Protein AF-A0A3M1L1F3-F1 (afdb_monomer_lite)

pLDDT: mean 83.63, std 15.85, range [39.84, 97.31]

Structure (mmCIF, N/CA/C/O backbone):
data_AF-A0A3M1L1F3-F1
#
_entry.id   AF-A0A3M1L1F3-F1
#
loop_
_atom_site.group_PDB
_atom_site.id
_atom_site.type_symbol
_atom_site.label_atom_id
_atom_site.label_alt_id
_atom_site.label_comp_id
_atom_site.label_asym_id
_atom_site.label_entity_id
_atom_site.label_seq_id
_atom_site.pdbx_PDB_ins_code
_atom_site.Cartn_x
_atom_site.Cartn_y
_atom_site.Cartn_z
_atom_site.occupancy
_atom_site.B_iso_or_equiv
_atom_site.auth_seq_id
_atom_site.auth_comp_id
_atom_site.auth_asym_id
_atom_site.auth_atom_id
_atom_site.pdbx_PDB_model_num
ATOM 1 N N . MET A 1 1 ? 66.909 69.307 22.246 1.00 44.88 1 MET A N 1
ATOM 2 C CA . MET A 1 1 ? 66.303 68.956 20.943 1.00 44.88 1 MET A CA 1
ATOM 3 C C . MET A 1 1 ? 66.667 67.511 20.612 1.00 44.88 1 MET A C 1
ATOM 5 O O . MET A 1 1 ? 67.844 67.273 20.383 1.00 44.88 1 MET A O 1
ATOM 9 N N . LYS A 1 2 ? 65.706 66.572 20.706 1.00 39.84 2 LYS A N 1
ATOM 10 C CA . LYS A 1 2 ? 65.630 65.244 20.039 1.00 39.84 2 LYS A CA 1
ATOM 11 C C . LYS A 1 2 ? 64.542 64.375 20.710 1.00 39.84 2 LYS A C 1
ATOM 13 O O . LYS A 1 2 ? 64.776 63.692 21.696 1.00 39.84 2 LYS A O 1
ATOM 18 N N . ILE A 1 3 ? 63.327 64.578 20.200 1.00 41.50 3 ILE A N 1
ATOM 19 C CA . ILE A 1 3 ? 62.212 63.651 19.927 1.00 41.50 3 ILE A CA 1
ATOM 20 C C . ILE A 1 3 ? 62.219 62.312 20.695 1.00 41.50 3 ILE A C 1
ATOM 22 O O . ILE A 1 3 ? 63.029 61.432 20.418 1.00 41.50 3 ILE A O 1
ATOM 26 N N . ARG A 1 4 ? 61.227 62.122 21.579 1.00 48.38 4 ARG A N 1
ATOM 27 C CA . ARG A 1 4 ? 60.786 60.804 22.064 1.00 48.38 4 ARG A CA 1
ATOM 28 C C . ARG A 1 4 ? 59.506 60.417 21.320 1.00 48.38 4 ARG A C 1
ATOM 30 O O . ARG A 1 4 ? 58.494 61.098 21.446 1.00 48.38 4 ARG A O 1
ATOM 37 N N . ILE A 1 5 ? 59.589 59.356 20.523 1.00 49.72 5 ILE A N 1
ATOM 38 C CA . ILE A 1 5 ? 58.476 58.757 19.779 1.00 49.72 5 ILE A CA 1
ATOM 39 C C . ILE A 1 5 ? 57.610 57.981 20.776 1.00 49.72 5 ILE A C 1
ATOM 41 O O . ILE A 1 5 ? 58.096 57.069 21.442 1.00 49.72 5 ILE A O 1
ATOM 45 N N . LEU A 1 6 ? 56.340 58.368 20.890 1.00 44.16 6 LEU A N 1
ATOM 46 C CA . LEU A 1 6 ? 55.328 57.681 21.686 1.00 44.16 6 LEU A CA 1
ATOM 47 C C . LEU A 1 6 ? 54.636 56.649 20.784 1.00 44.16 6 LEU A C 1
ATOM 49 O O . LEU A 1 6 ? 53.844 57.013 19.917 1.00 44.16 6 LEU A O 1
ATOM 53 N N . VAL A 1 7 ? 54.968 55.370 20.955 1.00 47.06 7 VAL A N 1
ATOM 54 C CA . VAL A 1 7 ? 54.295 54.260 20.267 1.00 47.06 7 VAL A CA 1
ATOM 55 C C . VAL A 1 7 ? 52.996 53.959 21.013 1.00 47.06 7 VAL A C 1
ATOM 57 O O . VAL A 1 7 ? 53.021 53.464 22.137 1.00 47.06 7 VAL A O 1
ATOM 60 N N . TRP A 1 8 ? 51.861 54.280 20.394 1.00 49.25 8 TRP A N 1
ATOM 61 C CA . TRP A 1 8 ? 50.545 53.836 20.847 1.00 49.25 8 TRP A CA 1
ATOM 62 C C . TRP A 1 8 ? 50.348 52.369 20.450 1.00 49.25 8 TRP A C 1
ATOM 64 O O . TRP A 1 8 ? 50.206 52.048 19.272 1.00 49.25 8 TRP A O 1
ATOM 74 N N . LEU A 1 9 ? 50.348 51.475 21.437 1.00 47.75 9 LEU A N 1
ATOM 75 C CA . LEU A 1 9 ? 49.934 50.083 21.273 1.00 47.75 9 LEU A CA 1
ATOM 76 C C . LEU A 1 9 ? 48.405 50.048 21.146 1.00 47.75 9 LEU A C 1
ATOM 78 O O . LEU A 1 9 ? 47.680 50.212 22.126 1.00 47.75 9 LEU A O 1
ATOM 82 N N . MET A 1 10 ? 47.919 49.864 19.918 1.00 50.19 10 MET A N 1
ATOM 83 C CA . MET A 1 10 ? 46.518 49.557 19.635 1.00 50.19 10 MET A CA 1
ATOM 84 C C . MET A 1 10 ? 46.188 48.179 20.227 1.00 50.19 10 MET A C 1
ATOM 86 O O . MET A 1 10 ? 46.547 47.147 19.664 1.00 50.19 10 MET A O 1
ATOM 90 N N . SER A 1 11 ? 45.521 48.158 21.381 1.00 56.59 11 SER A N 1
ATOM 91 C CA . SER A 1 11 ? 44.896 46.948 21.915 1.00 56.59 11 SER A CA 1
ATOM 92 C C . SER A 1 11 ? 43.655 46.643 21.074 1.00 56.59 11 SER A C 1
ATOM 94 O O . SER A 1 11 ? 42.611 47.278 21.227 1.00 56.59 11 SER A O 1
ATOM 96 N N . GLY A 1 12 ? 43.800 45.729 20.115 1.00 55.34 12 GLY A N 1
ATOM 97 C CA . GLY A 1 12 ? 42.691 45.196 19.333 1.00 55.34 12 GLY A CA 1
ATOM 98 C C . GLY A 1 12 ? 41.799 44.336 20.222 1.00 55.34 12 GLY A C 1
ATOM 99 O O . GLY A 1 12 ? 42.209 43.266 20.668 1.00 55.34 12 GLY A O 1
ATOM 100 N N . LEU A 1 13 ? 40.578 44.803 20.480 1.00 59.38 13 LEU A N 1
ATOM 101 C CA . LEU A 1 13 ? 39.545 44.031 21.158 1.00 59.38 13 LEU A CA 1
ATOM 102 C C . LEU A 1 13 ? 39.044 42.941 20.191 1.00 59.38 13 LEU A C 1
ATOM 104 O O . LEU A 1 13 ? 38.186 43.196 19.347 1.00 59.38 13 LEU A O 1
ATOM 108 N N . LEU A 1 14 ? 39.612 41.735 20.269 1.00 58.22 14 LEU A N 1
ATOM 109 C CA . LEU A 1 14 ? 39.065 40.561 19.588 1.00 58.22 14 LEU A CA 1
ATOM 110 C C . LEU A 1 14 ? 37.773 40.148 20.310 1.00 58.22 14 LEU A C 1
ATOM 112 O O . LEU A 1 14 ? 37.816 39.514 21.362 1.00 58.22 14 LEU A O 1
ATOM 116 N N . LEU A 1 15 ? 36.620 40.516 19.755 1.00 61.25 15 LEU A N 1
ATOM 117 C CA . LEU A 1 15 ? 35.349 39.885 20.105 1.00 61.25 15 LEU A CA 1
ATOM 118 C C . LEU A 1 15 ? 35.345 38.478 19.489 1.00 61.25 15 LEU A C 1
ATOM 120 O O . LEU A 1 15 ? 35.439 38.371 18.263 1.00 61.25 15 LEU A O 1
ATOM 124 N N . PRO A 1 16 ? 35.250 37.394 20.277 1.00 60.38 16 PRO A N 1
ATOM 125 C CA . PRO A 1 16 ? 35.064 36.076 19.701 1.00 60.38 16 PRO A CA 1
ATOM 126 C C . PRO A 1 16 ? 33.667 36.034 19.073 1.00 60.38 16 PRO A C 1
ATOM 128 O O . PRO A 1 16 ? 32.660 36.075 19.779 1.00 60.38 16 PRO A O 1
ATOM 131 N N . LEU A 1 17 ? 33.602 35.963 17.740 1.00 63.84 17 LEU A N 1
ATOM 132 C CA . LEU A 1 17 ? 32.402 35.493 17.057 1.00 63.84 17 LEU A CA 1
ATOM 133 C C . LEU A 1 17 ? 32.213 34.028 17.453 1.00 63.84 17 LEU A C 1
ATOM 135 O O . LEU A 1 17 ? 32.824 33.132 16.873 1.00 63.84 17 LEU A O 1
ATOM 139 N N . THR A 1 18 ? 31.372 33.769 18.448 1.00 67.19 18 THR A N 1
ATOM 140 C CA . THR A 1 18 ? 30.793 32.441 18.605 1.00 67.19 18 THR A CA 1
ATOM 141 C C . THR A 1 18 ? 29.799 32.261 17.465 1.00 67.19 18 THR A C 1
ATOM 143 O O . THR A 1 18 ? 28.682 32.775 17.479 1.00 67.19 18 THR A O 1
ATOM 146 N N . ALA A 1 19 ? 30.245 31.578 16.412 1.00 61.72 19 ALA A N 1
ATOM 147 C CA . ALA A 1 19 ? 29.350 31.068 15.393 1.00 61.72 19 ALA A CA 1
ATOM 148 C C . ALA A 1 19 ? 28.453 30.022 16.064 1.00 61.72 19 ALA A C 1
ATOM 150 O O . ALA A 1 19 ? 28.879 28.898 16.329 1.00 61.72 19 ALA A O 1
ATOM 151 N N . TRP A 1 20 ? 27.221 30.410 16.383 1.00 64.81 20 TRP A N 1
ATOM 152 C CA . TRP A 1 20 ? 26.166 29.458 16.686 1.00 64.81 20 TRP A CA 1
ATOM 153 C C . TRP A 1 20 ? 25.908 28.684 15.397 1.00 64.81 20 TRP A C 1
ATOM 155 O O . TRP A 1 20 ? 25.231 29.163 14.490 1.00 64.81 20 TRP A O 1
ATOM 165 N N . THR A 1 21 ? 26.519 27.509 15.278 1.00 55.88 21 THR A N 1
ATOM 166 C CA . THR A 1 21 ? 26.078 26.517 14.305 1.00 55.88 21 THR A CA 1
ATOM 167 C C . THR A 1 21 ? 24.652 26.144 14.691 1.00 55.88 21 THR A C 1
ATOM 169 O O . THR A 1 21 ? 24.438 25.474 15.699 1.00 55.88 21 THR A O 1
ATOM 172 N N . GLN A 1 22 ? 23.662 26.618 13.932 1.00 57.97 22 GLN A N 1
ATOM 173 C CA . GLN A 1 22 ? 22.337 26.013 13.968 1.00 57.97 22 GLN A CA 1
ATOM 174 C C . GLN A 1 22 ? 22.501 24.601 13.403 1.00 57.97 22 GLN A C 1
ATOM 176 O O . GLN A 1 22 ? 22.475 24.410 12.188 1.00 57.97 22 GLN A O 1
ATOM 181 N N . SER A 1 23 ? 22.730 23.608 14.269 1.00 59.50 23 SER A N 1
ATOM 182 C CA . SER A 1 23 ? 22.355 22.245 13.905 1.00 59.50 23 SER A CA 1
ATOM 183 C C . SER A 1 23 ? 20.869 22.302 13.594 1.00 59.50 23 SER A C 1
ATOM 185 O O . SER A 1 23 ? 20.078 22.675 14.455 1.00 59.50 23 SER A O 1
ATOM 187 N N . ALA A 1 24 ? 20.494 22.014 12.351 1.00 62.91 24 ALA A N 1
ATOM 188 C CA . ALA A 1 24 ? 19.102 21.736 12.056 1.00 62.91 24 ALA A CA 1
ATOM 189 C C . ALA A 1 24 ? 18.747 20.479 12.853 1.00 62.91 24 ALA A C 1
ATOM 191 O O . ALA A 1 24 ? 19.246 19.396 12.537 1.00 62.91 24 ALA A O 1
ATOM 192 N N . ASP A 1 25 ? 17.976 20.637 13.928 1.00 72.12 25 ASP A N 1
ATOM 193 C CA . ASP A 1 25 ? 17.505 19.499 14.704 1.00 72.12 25 ASP A CA 1
ATOM 194 C C . ASP A 1 25 ? 16.776 18.546 13.751 1.00 72.12 25 ASP A C 1
ATOM 196 O O . ASP A 1 25 ? 15.900 18.950 12.978 1.00 72.12 25 ASP A O 1
ATOM 200 N N . LYS A 1 26 ? 17.201 17.277 13.742 1.00 84.31 26 LYS A N 1
ATOM 201 C CA . LYS A 1 26 ? 16.548 16.229 12.953 1.00 84.31 26 LYS A CA 1
ATOM 202 C C . LYS A 1 26 ? 15.080 16.191 13.378 1.00 84.31 26 LYS A C 1
ATOM 204 O O . LYS A 1 26 ? 14.790 16.187 14.573 1.00 84.31 26 LYS A O 1
ATOM 209 N N . ALA A 1 27 ? 14.172 16.138 12.406 1.00 88.00 27 ALA A N 1
ATOM 210 C CA . ALA A 1 27 ? 12.759 15.959 12.704 1.00 88.00 27 ALA A CA 1
ATOM 211 C C . ALA A 1 27 ? 12.554 14.698 13.575 1.00 88.00 27 ALA A C 1
ATOM 213 O O . ALA A 1 27 ? 13.213 13.682 13.315 1.00 88.00 27 ALA A O 1
ATOM 214 N N . PRO A 1 28 ? 11.670 14.749 14.588 1.00 92.25 28 PRO A N 1
ATOM 215 C CA . PRO A 1 28 ? 11.275 13.582 15.366 1.00 92.25 28 PRO A CA 1
ATOM 216 C C . PRO A 1 28 ? 10.776 12.462 14.455 1.00 92.25 28 PRO A C 1
ATOM 218 O O . PRO A 1 28 ? 10.197 12.732 13.403 1.00 92.25 28 PRO A O 1
ATOM 221 N N . ASP A 1 29 ? 10.942 11.205 14.856 1.00 94.62 29 ASP A N 1
ATOM 222 C CA . ASP A 1 29 ? 10.549 10.078 14.001 1.00 94.62 29 ASP A CA 1
ATOM 223 C C . ASP A 1 29 ? 9.024 10.065 13.725 1.00 94.62 29 ASP A C 1
ATOM 225 O O . ASP A 1 29 ? 8.589 9.699 12.633 1.00 94.62 29 ASP A O 1
ATOM 229 N N . ASN A 1 30 ? 8.211 10.593 14.649 1.00 94.75 30 ASN A N 1
ATOM 230 C CA . ASN A 1 30 ? 6.758 10.742 14.516 1.00 94.75 30 ASN A CA 1
ATOM 231 C C . ASN A 1 30 ? 6.305 12.100 13.939 1.00 94.75 30 ASN A C 1
ATOM 233 O O . ASN A 1 30 ? 5.138 12.458 14.083 1.00 94.75 30 ASN A O 1
ATOM 237 N N . TRP A 1 31 ? 7.187 12.880 13.300 1.00 94.94 31 TRP A N 1
ATOM 238 C CA . TRP A 1 31 ? 6.866 14.242 12.835 1.00 94.94 31 TRP A CA 1
ATOM 239 C C . TRP A 1 31 ? 5.601 14.327 11.964 1.00 94.94 31 TRP A C 1
ATOM 241 O O . TRP A 1 31 ? 4.904 15.338 11.974 1.00 94.94 31 TRP A O 1
ATOM 251 N N . HIS A 1 32 ? 5.295 13.265 11.217 1.00 95.75 32 HIS A N 1
ATOM 252 C CA . HIS A 1 32 ? 4.132 13.179 10.339 1.00 95.75 32 HIS A CA 1
ATOM 253 C C . HIS A 1 32 ? 2.809 13.175 11.118 1.00 95.75 32 HIS A C 1
ATOM 255 O O . HIS A 1 32 ? 1.784 13.557 10.565 1.00 95.75 32 HIS A O 1
ATOM 261 N N . HIS A 1 33 ? 2.824 12.829 12.405 1.00 96.81 33 HIS A N 1
ATOM 262 C CA . HIS A 1 33 ? 1.660 12.874 13.289 1.00 96.81 33 HIS A CA 1
ATOM 263 C C . HIS A 1 33 ? 1.472 14.222 14.009 1.00 96.81 33 HIS A C 1
ATOM 265 O O . HIS A 1 33 ? 0.417 14.452 14.607 1.00 96.81 33 HIS A O 1
ATOM 271 N N . LEU A 1 34 ? 2.475 15.105 13.947 1.00 95.81 34 LEU A N 1
ATOM 272 C CA . LEU A 1 34 ? 2.522 16.382 14.663 1.00 95.81 34 LEU A CA 1
ATOM 273 C C . LEU A 1 34 ? 1.788 17.511 13.923 1.00 95.81 34 LEU A C 1
ATOM 275 O O . LEU A 1 34 ? 1.373 17.362 12.772 1.00 95.81 34 LEU A O 1
ATOM 279 N N . ASP A 1 35 ? 1.631 18.648 14.598 1.00 95.56 35 ASP A N 1
ATOM 280 C CA . ASP A 1 35 ? 0.951 19.833 14.083 1.00 95.56 35 ASP A CA 1
ATOM 281 C C . ASP A 1 35 ? 1.879 21.035 13.907 1.00 95.56 35 ASP A C 1
ATOM 283 O O . ASP A 1 35 ? 2.734 21.349 14.737 1.00 95.56 35 ASP A O 1
ATOM 287 N N . SER A 1 36 ? 1.638 21.785 12.834 1.00 94.25 36 SER A N 1
ATOM 288 C CA . SER A 1 36 ? 2.476 22.922 12.453 1.00 94.25 36 SER A CA 1
ATOM 289 C C . SER A 1 36 ? 2.459 24.049 13.490 1.00 94.25 36 SER A C 1
ATOM 291 O O . SER A 1 36 ? 3.477 24.700 13.719 1.00 94.25 36 SER A O 1
ATOM 293 N N . ARG A 1 37 ? 1.312 24.296 14.137 1.00 92.94 37 ARG A N 1
ATOM 294 C CA . ARG A 1 37 ? 1.127 25.436 15.048 1.00 92.94 37 ARG A CA 1
ATOM 295 C C . ARG A 1 37 ? 1.544 25.110 16.473 1.00 92.94 37 ARG A C 1
ATOM 297 O O . ARG A 1 37 ? 1.977 26.014 17.180 1.00 92.94 37 ARG A O 1
ATOM 304 N N . GLN A 1 38 ? 1.353 23.864 16.899 1.00 90.44 38 GLN A N 1
ATOM 305 C CA . GLN A 1 38 ? 1.653 23.434 18.267 1.00 90.44 38 GLN A CA 1
ATOM 306 C C . GLN A 1 38 ? 3.072 22.886 18.397 1.00 90.44 38 GLN A C 1
ATOM 308 O O . GLN A 1 38 ? 3.777 23.253 19.333 1.00 90.44 38 GLN A O 1
ATOM 313 N N . ASP A 1 39 ? 3.505 22.081 17.429 1.00 90.69 39 ASP A N 1
ATOM 314 C CA . ASP A 1 39 ? 4.748 21.314 17.517 1.00 90.69 39 ASP A CA 1
ATOM 315 C C . ASP A 1 39 ? 5.839 21.848 16.575 1.00 90.69 39 ASP A C 1
ATOM 317 O O . ASP A 1 39 ? 7.003 21.474 16.694 1.00 90.69 39 ASP A O 1
ATOM 321 N N . GLY A 1 40 ? 5.482 22.725 15.629 1.00 91.62 40 GLY A N 1
ATOM 322 C CA . GLY A 1 40 ? 6.413 23.298 14.651 1.00 91.62 40 GLY A CA 1
ATOM 323 C C . GLY A 1 40 ? 6.729 22.384 13.461 1.00 91.62 40 GLY A C 1
ATOM 324 O O . GLY A 1 40 ? 7.596 22.718 12.653 1.00 91.62 40 GLY A O 1
ATOM 325 N N . PHE A 1 41 ? 6.020 21.258 13.318 1.00 92.75 41 PHE A N 1
ATOM 326 C CA . PHE A 1 41 ? 6.197 20.293 12.229 1.00 92.75 41 PHE A CA 1
ATOM 327 C C . PHE A 1 41 ? 4.944 20.207 11.358 1.00 92.75 41 PHE A C 1
ATOM 329 O O . PHE A 1 41 ? 3.830 20.101 11.854 1.00 92.75 41 PHE A O 1
ATOM 336 N N . ASN A 1 42 ? 5.114 20.215 10.035 1.00 93.81 42 ASN A N 1
ATOM 337 C CA . ASN A 1 42 ? 3.999 20.149 9.083 1.00 93.81 42 ASN A CA 1
ATOM 338 C C . ASN A 1 42 ? 3.484 18.706 8.889 1.00 93.81 42 ASN A C 1
ATOM 340 O O . ASN A 1 42 ? 3.537 18.184 7.775 1.00 93.81 42 ASN A O 1
ATOM 344 N N . GLY A 1 43 ? 3.038 18.053 9.964 1.00 94.69 43 GLY A N 1
ATOM 345 C CA . GLY A 1 43 ? 2.360 16.755 9.916 1.00 94.69 43 GLY A CA 1
ATOM 346 C C . GLY A 1 43 ? 0.849 16.871 9.670 1.00 94.69 43 GLY A C 1
ATOM 347 O O . GLY A 1 43 ? 0.334 17.935 9.320 1.00 94.69 43 GLY A O 1
ATOM 348 N N . ILE A 1 44 ? 0.138 15.752 9.840 1.00 96.69 44 ILE A N 1
ATOM 349 C CA . ILE A 1 44 ? -1.322 15.633 9.662 1.00 96.69 44 ILE A CA 1
ATOM 350 C C . ILE A 1 44 ? -2.108 15.720 10.984 1.00 96.69 44 ILE A C 1
ATOM 352 O O . ILE A 1 44 ? -3.304 15.426 11.009 1.00 96.69 44 ILE A O 1
ATOM 356 N N . SER A 1 45 ? -1.454 16.121 12.079 1.00 97.31 45 SER A N 1
ATOM 357 C CA . SER A 1 45 ? -2.075 16.387 13.388 1.00 97.31 45 SER A CA 1
ATOM 358 C C . SER A 1 45 ? -2.877 15.207 13.974 1.00 97.31 45 SER A C 1
ATOM 360 O O . SER A 1 45 ? -3.875 15.405 14.676 1.00 97.31 45 SER A O 1
ATOM 362 N N . THR A 1 46 ? -2.466 13.961 13.713 1.00 96.69 46 THR A N 1
ATOM 363 C CA . THR A 1 46 ? -3.179 12.761 14.190 1.00 96.69 46 THR A CA 1
ATOM 364 C C . THR A 1 46 ? -3.122 12.592 15.703 1.00 96.69 46 THR A C 1
ATOM 366 O O . THR A 1 46 ? -4.094 12.112 16.277 1.00 96.69 46 THR A O 1
ATOM 369 N N . GLU A 1 47 ? -2.062 13.049 16.377 1.00 94.56 47 GLU A N 1
ATOM 370 C CA . GLU A 1 47 ? -1.999 13.020 17.849 1.00 94.56 47 GLU A CA 1
ATOM 371 C C . GLU A 1 47 ? -3.145 13.826 18.475 1.00 94.56 47 GLU A C 1
ATOM 373 O O . GLU A 1 47 ? -3.835 13.375 19.393 1.00 94.56 47 GLU A O 1
ATOM 378 N N . GLN A 1 48 ? -3.411 15.012 17.922 1.00 94.38 48 GLN A N 1
ATOM 379 C CA . GLN A 1 48 ? -4.529 15.850 18.350 1.00 94.38 48 GLN A CA 1
ATOM 380 C C . GLN A 1 48 ? -5.873 15.244 17.959 1.00 94.38 48 GLN A C 1
ATOM 382 O O . GLN A 1 48 ? -6.819 15.306 18.747 1.00 94.38 48 GLN A O 1
ATOM 387 N N . MET A 1 49 ? -5.958 14.632 16.772 1.00 94.88 49 MET A N 1
ATOM 388 C CA . MET A 1 49 ? -7.156 13.912 16.341 1.00 94.88 49 MET A CA 1
ATOM 389 C C . MET A 1 49 ? -7.524 12.821 17.354 1.00 94.88 49 MET A C 1
ATOM 391 O O . MET A 1 49 ? -8.674 12.763 17.782 1.00 94.88 49 MET A O 1
ATOM 395 N N . TYR A 1 50 ? -6.562 12.021 17.825 1.00 94.38 50 TYR A N 1
ATOM 396 C CA . TYR A 1 50 ? -6.825 11.007 18.849 1.00 94.38 50 TYR A CA 1
ATOM 397 C C . TYR A 1 50 ? -7.367 11.609 20.148 1.00 94.38 50 TYR A C 1
ATOM 399 O O . TYR A 1 50 ? -8.293 11.048 20.732 1.00 94.38 50 TYR A O 1
ATOM 407 N N . GLN A 1 51 ? -6.869 12.774 20.584 1.00 94.75 51 GLN A N 1
ATOM 408 C CA . GLN A 1 51 ? -7.440 13.478 21.742 1.00 94.75 51 GLN A CA 1
ATOM 409 C C . GLN A 1 51 ? -8.878 13.944 21.482 1.00 94.75 51 GLN A C 1
ATOM 411 O O . GLN A 1 51 ? -9.738 13.793 22.347 1.00 94.75 51 GLN A O 1
ATOM 416 N N . PHE A 1 52 ? -9.152 14.480 20.293 1.00 94.38 52 PHE A N 1
ATOM 417 C CA . PHE A 1 52 ? -10.474 14.964 19.890 1.00 94.38 52 PHE A CA 1
ATOM 418 C C . PHE A 1 52 ? -11.518 13.844 19.745 1.00 94.38 52 PHE A C 1
ATOM 420 O O . PHE A 1 52 ? -12.717 14.066 19.956 1.00 94.38 52 PHE A O 1
ATOM 427 N N . LEU A 1 53 ? -11.076 12.640 19.378 1.00 95.44 53 LEU A N 1
ATOM 428 C CA . LEU A 1 53 ? -11.931 11.466 19.229 1.00 95.44 53 LEU A CA 1
ATOM 429 C C . LEU A 1 53 ? -12.246 10.773 20.564 1.00 95.44 53 LEU A C 1
ATOM 431 O O . LEU A 1 53 ? -13.143 9.930 20.605 1.00 95.44 53 LEU A O 1
ATOM 435 N N . LYS A 1 54 ? -11.579 11.138 21.669 1.00 96.00 54 LYS A N 1
ATOM 436 C CA . LYS A 1 54 ? -11.859 10.564 22.994 1.00 96.00 54 LYS A CA 1
ATOM 437 C C . LYS A 1 54 ? -13.336 10.709 23.363 1.00 96.00 54 LYS A C 1
ATOM 439 O O . LYS A 1 54 ? -13.907 11.795 23.309 1.00 96.00 54 LYS A O 1
ATOM 444 N N . GLY A 1 55 ? -13.945 9.597 23.771 1.00 95.00 55 GLY A N 1
ATOM 445 C CA . GLY A 1 55 ? -15.354 9.541 24.170 1.00 95.00 55 GLY A CA 1
ATOM 446 C C . GLY A 1 55 ? -16.351 9.506 23.009 1.00 95.00 55 GLY A C 1
ATOM 447 O O . GLY A 1 55 ? -17.555 9.496 23.258 1.00 9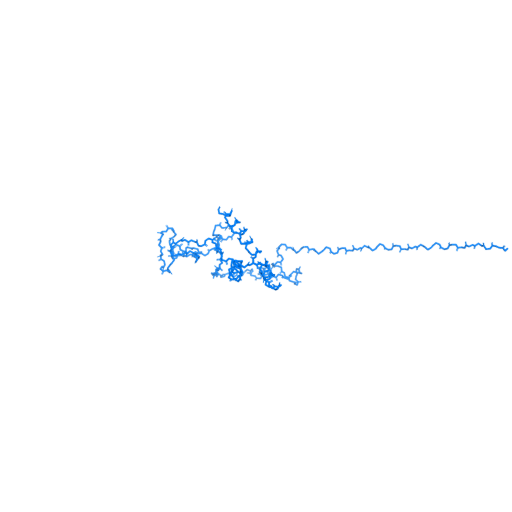5.00 55 GLY A O 1
ATOM 448 N N . ARG A 1 56 ? -15.887 9.469 21.753 1.00 95.81 56 ARG A N 1
ATOM 449 C CA . ARG A 1 56 ? -16.747 9.220 20.592 1.00 95.81 56 ARG A CA 1
ATOM 450 C C . ARG A 1 56 ? -16.867 7.721 20.333 1.00 95.81 56 ARG A C 1
ATOM 452 O O . ARG A 1 56 ? -15.920 6.970 20.543 1.00 95.81 56 ARG A O 1
ATOM 459 N N . THR A 1 57 ? -18.030 7.299 19.851 1.00 95.44 57 THR A N 1
ATOM 460 C CA . THR A 1 57 ? -18.260 5.916 19.422 1.00 95.44 57 THR A CA 1
ATOM 461 C C . THR A 1 57 ? -17.632 5.702 18.041 1.00 95.44 57 THR A C 1
ATOM 463 O O . THR A 1 57 ? -17.969 6.456 17.124 1.00 95.44 57 THR A O 1
ATOM 466 N N . PRO A 1 58 ? -16.724 4.724 17.871 1.00 92.94 58 PRO A N 1
ATOM 467 C CA . PRO A 1 58 ? -16.148 4.414 16.569 1.00 92.94 58 PRO A CA 1
ATOM 468 C C . PRO A 1 58 ? -17.166 3.697 15.673 1.00 92.94 58 PRO A C 1
ATOM 470 O O . PRO A 1 58 ? -18.069 3.014 16.155 1.00 92.94 58 PRO A O 1
ATOM 473 N N . GLN A 1 59 ? -16.982 3.832 14.363 1.00 94.81 59 GLN A N 1
ATOM 474 C CA . GLN A 1 59 ? -17.661 3.026 13.356 1.00 94.81 59 GLN A CA 1
ATOM 475 C C . GLN A 1 59 ? -16.594 2.281 12.559 1.00 94.81 59 GLN A C 1
ATOM 477 O O . GLN A 1 59 ? -15.681 2.910 12.024 1.00 94.81 59 GLN A O 1
ATOM 482 N N . THR A 1 60 ? -16.714 0.959 12.478 1.00 94.44 60 THR A N 1
ATOM 483 C CA . THR A 1 60 ? -15.833 0.143 11.642 1.00 94.44 60 THR A CA 1
ATOM 484 C C . THR A 1 60 ? -16.115 0.434 10.173 1.00 94.44 60 THR A C 1
ATOM 486 O O . THR A 1 60 ? -17.269 0.441 9.739 1.00 94.44 60 THR A O 1
ATOM 489 N N . VAL A 1 61 ? -15.053 0.691 9.415 1.00 95.75 61 VAL A N 1
ATOM 490 C CA . VAL A 1 61 ? -15.099 0.932 7.973 1.00 95.75 61 VAL A CA 1
ATOM 491 C C . VAL A 1 61 ? -14.172 -0.074 7.312 1.00 95.75 61 VAL A C 1
ATOM 493 O O . VAL A 1 61 ? -13.007 -0.167 7.686 1.00 95.75 61 VAL A O 1
ATOM 496 N N . VAL A 1 62 ? -14.686 -0.805 6.325 1.00 95.50 62 VAL A N 1
ATOM 497 C CA . VAL A 1 62 ? -13.872 -1.694 5.491 1.00 95.50 62 VAL A CA 1
ATOM 498 C C . VAL A 1 62 ? -13.205 -0.856 4.403 1.00 95.50 62 VAL A C 1
ATOM 500 O O . VAL A 1 62 ? -13.875 -0.098 3.697 1.00 95.50 62 VAL A O 1
ATOM 503 N N . VAL A 1 63 ? -11.883 -0.971 4.283 1.00 95.81 63 VAL A N 1
ATOM 504 C CA . VAL A 1 63 ? -11.072 -0.243 3.300 1.00 95.81 63 VAL A CA 1
ATOM 505 C C . VAL A 1 63 ? -10.379 -1.254 2.397 1.00 95.81 63 VAL A C 1
ATOM 507 O O . VAL A 1 63 ? -9.607 -2.079 2.871 1.00 95.81 63 VAL A O 1
ATOM 510 N N . ALA A 1 64 ? -10.636 -1.176 1.091 1.00 94.56 64 ALA A N 1
ATOM 511 C CA . ALA A 1 64 ? -9.959 -2.015 0.109 1.00 94.56 64 ALA A CA 1
ATOM 512 C C . ALA A 1 64 ? -8.575 -1.438 -0.225 1.00 94.56 64 ALA A C 1
ATOM 514 O O . ALA A 1 64 ? -8.468 -0.289 -0.663 1.00 94.56 64 ALA A O 1
ATOM 515 N N . VAL A 1 65 ? -7.528 -2.246 -0.047 1.00 94.19 65 VAL A N 1
ATOM 516 C CA . VAL A 1 65 ? -6.146 -1.905 -0.411 1.00 94.19 65 VAL A CA 1
ATOM 517 C C . VAL A 1 65 ? -5.778 -2.657 -1.687 1.00 94.19 65 VAL A C 1
ATOM 519 O O . VAL A 1 65 ? -5.800 -3.882 -1.718 1.00 94.19 65 VAL A O 1
ATOM 522 N N . ILE A 1 66 ? -5.454 -1.918 -2.752 1.00 91.38 66 ILE A N 1
ATOM 523 C CA . ILE A 1 66 ? -5.033 -2.482 -4.041 1.00 91.38 66 ILE A CA 1
ATOM 524 C C . ILE A 1 66 ? -3.542 -2.199 -4.201 1.00 91.38 66 ILE A C 1
ATOM 526 O O . ILE A 1 66 ? -3.153 -1.132 -4.675 1.00 91.38 66 ILE A O 1
ATOM 530 N N . ASP A 1 67 ? -2.726 -3.148 -3.762 1.00 89.38 67 ASP A N 1
ATOM 531 C CA . ASP A 1 67 ? -1.265 -3.052 -3.749 1.00 89.38 67 ASP A CA 1
ATOM 532 C C . ASP A 1 67 ? -0.657 -4.447 -4.009 1.00 89.38 67 ASP A C 1
ATOM 534 O O . ASP A 1 67 ? -1.322 -5.327 -4.558 1.00 89.38 67 ASP A O 1
ATOM 538 N N . SER A 1 68 ? 0.588 -4.683 -3.605 1.00 84.62 68 SER A N 1
ATOM 539 C CA . SER A 1 68 ? 1.280 -5.972 -3.698 1.00 84.62 68 SER A CA 1
ATOM 540 C C . SER A 1 68 ? 0.770 -7.056 -2.734 1.00 84.62 68 SER A C 1
ATOM 542 O O . SER A 1 68 ? 1.349 -8.138 -2.687 1.00 84.62 68 SER A O 1
ATOM 544 N N . GLY A 1 69 ? -0.277 -6.774 -1.956 1.00 87.31 69 GLY A N 1
ATOM 545 C CA . GLY A 1 69 ? -0.803 -7.634 -0.894 1.00 87.31 69 GLY A CA 1
ATOM 546 C C . GLY A 1 69 ? -0.506 -7.091 0.505 1.00 87.31 69 GLY A C 1
ATOM 547 O O . GLY A 1 69 ? 0.044 -6.000 0.660 1.00 87.31 69 GLY A O 1
ATOM 548 N N . VAL A 1 70 ? -0.890 -7.860 1.521 1.00 90.19 70 VAL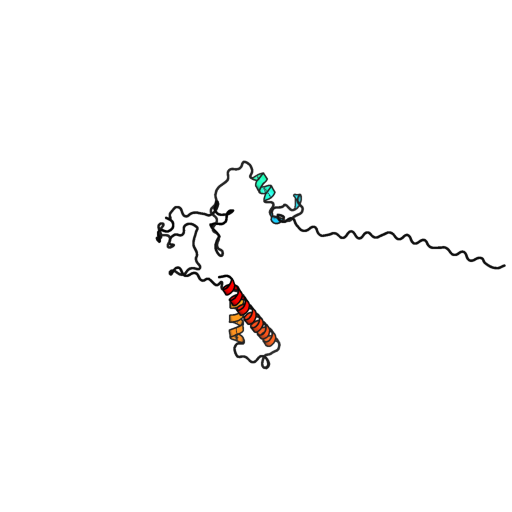 A N 1
ATOM 549 C CA . VAL A 1 70 ? -0.673 -7.561 2.940 1.00 90.19 70 VAL A CA 1
ATOM 550 C C . VAL A 1 70 ? -0.196 -8.825 3.649 1.00 90.19 70 VAL A C 1
ATOM 552 O O . VAL A 1 70 ? -0.595 -9.929 3.283 1.00 90.19 70 VAL A O 1
ATOM 555 N N . ASP A 1 71 ? 0.677 -8.663 4.638 1.00 91.00 71 ASP A N 1
ATOM 556 C CA . ASP A 1 71 ? 1.031 -9.745 5.551 1.00 91.00 71 ASP A CA 1
ATOM 557 C C . ASP A 1 71 ? -0.084 -9.897 6.594 1.00 91.00 71 ASP A C 1
ATOM 559 O O . ASP A 1 71 ? -0.188 -9.103 7.532 1.00 91.00 71 ASP A O 1
ATOM 563 N N . CYS A 1 72 ? -0.950 -10.891 6.389 1.00 91.06 72 CYS A N 1
ATOM 564 C CA . CYS A 1 72 ? -2.080 -11.163 7.276 1.00 91.06 72 CYS A CA 1
ATOM 565 C C . CYS A 1 72 ? -1.653 -11.714 8.648 1.00 91.06 72 CYS A C 1
ATOM 567 O O . CYS A 1 72 ? -2.461 -11.691 9.572 1.00 91.06 72 CYS A O 1
ATOM 569 N N . GLU A 1 73 ? -0.410 -12.187 8.796 1.00 91.94 73 GLU A N 1
ATOM 570 C CA . GLU A 1 73 ? 0.131 -12.720 10.055 1.00 91.94 73 GLU A CA 1
ATOM 571 C C . GLU A 1 73 ? 0.908 -11.661 10.856 1.00 91.94 73 GLU A C 1
ATOM 573 O O . GLU A 1 73 ? 1.403 -11.934 11.952 1.00 91.94 73 GLU A O 1
ATOM 578 N N . HIS A 1 74 ? 1.020 -10.436 10.333 1.00 95.50 74 HIS A N 1
ATOM 579 C CA . HIS A 1 74 ? 1.736 -9.359 11.001 1.00 95.50 74 HIS A CA 1
ATOM 580 C C . HIS A 1 74 ? 1.056 -8.984 12.328 1.00 95.50 74 HIS A C 1
ATOM 582 O O . HIS A 1 74 ? -0.132 -8.656 12.358 1.00 95.50 74 HIS A O 1
ATOM 588 N N . GLU A 1 75 ? 1.827 -8.949 13.422 1.00 96.31 75 GLU A N 1
ATOM 589 C CA . GLU A 1 75 ? 1.309 -8.802 14.794 1.00 96.31 75 GLU A CA 1
ATOM 590 C C . GLU A 1 75 ? 0.431 -7.555 15.006 1.00 96.31 75 GLU A C 1
ATOM 592 O O . GLU A 1 75 ? -0.596 -7.637 15.677 1.00 96.31 75 GLU A O 1
ATOM 597 N N . ASP A 1 76 ? 0.788 -6.429 14.379 1.00 95.38 76 ASP A N 1
ATOM 598 C CA . ASP A 1 76 ? 0.025 -5.171 14.451 1.00 95.38 76 ASP A CA 1
ATOM 599 C C . ASP A 1 76 ? -1.177 -5.095 13.489 1.00 95.38 76 ASP A C 1
ATOM 601 O O . ASP A 1 76 ? -1.977 -4.161 13.584 1.00 95.38 76 ASP A O 1
ATOM 605 N N . LEU A 1 77 ? -1.302 -6.023 12.532 1.00 94.88 77 LEU A N 1
ATOM 606 C CA . LEU A 1 77 ? -2.353 -5.982 11.508 1.00 94.88 77 LEU A CA 1
ATOM 607 C C . LEU A 1 77 ? -3.397 -7.082 11.672 1.00 94.88 77 LEU A C 1
ATOM 609 O O . LEU A 1 77 ? -4.551 -6.832 11.340 1.00 94.88 77 LEU A O 1
ATOM 613 N N . GLN A 1 78 ? -3.029 -8.253 12.197 1.00 93.44 78 GLN A N 1
ATOM 614 C CA . GLN A 1 78 ? -3.901 -9.435 12.284 1.00 93.44 78 GLN A CA 1
ATOM 615 C C . GLN A 1 78 ? -5.292 -9.137 12.881 1.00 93.44 78 GLN A C 1
ATOM 617 O O . GLN A 1 78 ? -6.291 -9.684 12.422 1.00 93.44 78 GLN A O 1
ATOM 622 N N . ASP A 1 79 ? -5.378 -8.210 13.842 1.00 94.38 79 ASP A N 1
ATOM 623 C CA . ASP A 1 79 ? -6.625 -7.854 14.533 1.00 94.38 79 ASP A CA 1
ATOM 624 C C . ASP A 1 79 ? -7.537 -6.908 13.724 1.00 94.38 79 ASP A C 1
ATOM 626 O O . ASP A 1 79 ? -8.688 -6.676 14.101 1.00 94.38 79 ASP A O 1
ATOM 630 N N . VAL A 1 80 ? -7.029 -6.317 12.637 1.00 95.50 80 VAL A N 1
ATOM 631 C CA . VAL A 1 80 ? -7.748 -5.351 11.788 1.00 95.50 80 VAL A CA 1
ATOM 632 C C . VAL A 1 80 ? -7.895 -5.804 10.334 1.00 95.50 80 VAL A C 1
ATOM 634 O O . VAL A 1 80 ? -8.537 -5.100 9.549 1.00 95.50 80 VAL A O 1
ATOM 637 N N . ILE A 1 81 ? -7.328 -6.957 9.959 1.00 96.25 81 ILE A N 1
ATOM 638 C CA . ILE A 1 81 ? -7.533 -7.549 8.634 1.00 96.25 81 ILE A CA 1
ATOM 639 C C . ILE A 1 81 ? -9.006 -7.942 8.473 1.00 96.25 81 ILE A C 1
ATOM 641 O O . ILE A 1 81 ? -9.633 -8.517 9.361 1.00 96.25 81 ILE A O 1
ATOM 645 N N . TRP A 1 82 ? -9.570 -7.605 7.315 1.00 96.31 82 TRP A N 1
ATOM 646 C CA . TRP A 1 82 ? -10.930 -7.992 6.961 1.00 96.31 82 TRP A CA 1
ATOM 647 C C . TRP A 1 82 ? -11.030 -9.511 6.749 1.00 96.31 82 TRP A C 1
ATOM 649 O O . TRP A 1 82 ? -10.109 -10.135 6.222 1.00 96.31 82 TRP A O 1
ATOM 659 N N . VAL A 1 83 ? -12.160 -10.091 7.156 1.00 95.81 83 VAL A N 1
ATOM 660 C CA . VAL A 1 83 ? -12.471 -11.511 6.970 1.00 95.81 83 VAL A CA 1
ATOM 661 C C . VAL A 1 83 ? -13.731 -11.627 6.120 1.00 95.81 83 VAL A C 1
ATOM 663 O O . VAL A 1 83 ? -14.745 -11.004 6.448 1.00 95.81 83 VAL A O 1
ATOM 666 N N . ASN A 1 84 ? -13.667 -12.418 5.048 1.00 96.00 84 ASN A N 1
ATOM 667 C CA . ASN A 1 84 ? -14.844 -12.834 4.298 1.00 96.00 84 ASN A CA 1
ATOM 668 C C . ASN A 1 84 ? -15.609 -13.880 5.125 1.00 96.00 84 ASN A C 1
ATOM 670 O O . ASN A 1 84 ? -15.209 -15.038 5.195 1.00 96.00 84 ASN A O 1
ATOM 674 N N . GLU A 1 85 ? -16.678 -13.463 5.810 1.00 96.50 85 GLU A N 1
ATOM 675 C CA . GLU 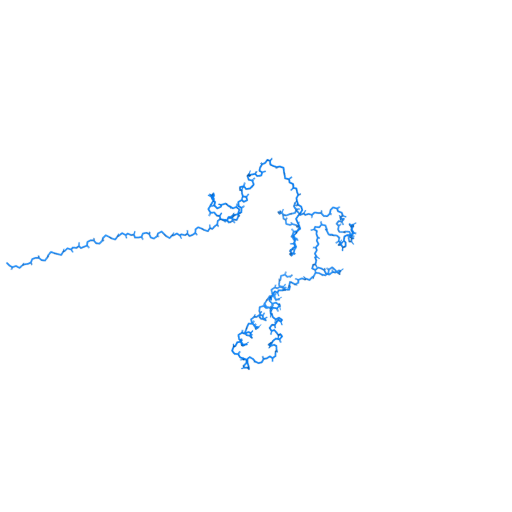A 1 85 ? -17.497 -14.364 6.638 1.00 96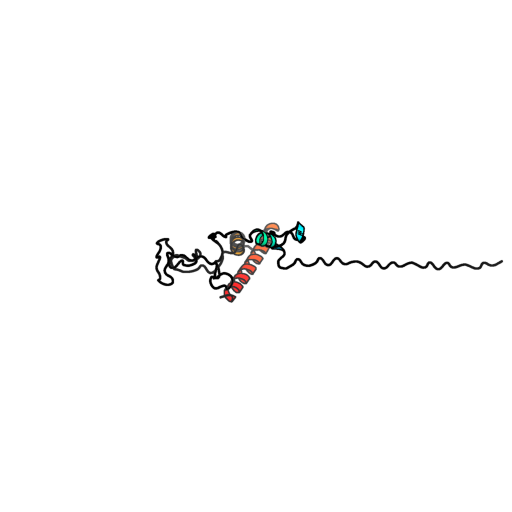.50 85 GLU A CA 1
ATOM 676 C C . GLU A 1 85 ? -18.314 -15.369 5.806 1.00 96.50 85 GLU A C 1
ATOM 678 O O . GLU A 1 85 ? -18.818 -16.345 6.366 1.00 96.50 85 GLU A O 1
ATOM 683 N N . ASP A 1 86 ? -18.437 -15.139 4.495 1.00 96.81 86 ASP A N 1
ATOM 684 C CA . ASP A 1 86 ? -19.151 -16.020 3.570 1.00 96.81 86 ASP A CA 1
ATOM 685 C C . ASP A 1 86 ? -18.257 -17.158 3.015 1.00 96.81 86 ASP A C 1
ATOM 687 O O . ASP A 1 86 ? -18.767 -18.054 2.345 1.00 96.81 86 ASP A O 1
ATOM 691 N N . GLU A 1 87 ? -16.961 -17.184 3.364 1.00 97.00 87 GLU A N 1
ATOM 692 C CA . GLU A 1 87 ? -15.986 -18.212 2.959 1.00 97.00 87 GLU A CA 1
ATOM 693 C C . GLU A 1 87 ? -15.634 -19.189 4.094 1.00 97.00 87 GLU A C 1
ATOM 695 O O . GLU A 1 87 ? -15.507 -18.809 5.263 1.00 97.00 87 GLU A O 1
ATOM 700 N N . ILE A 1 88 ? -15.416 -20.468 3.760 1.00 95.12 88 ILE A N 1
ATOM 701 C CA . ILE A 1 88 ? -14.871 -21.470 4.684 1.00 95.12 88 ILE A CA 1
ATOM 702 C C . ILE A 1 88 ? -13.388 -21.685 4.350 1.00 95.12 88 ILE A C 1
ATOM 704 O O . ILE A 1 88 ? -13.090 -22.306 3.332 1.00 95.12 88 ILE A O 1
ATOM 708 N N . PRO A 1 89 ? -12.454 -21.288 5.235 1.00 93.38 89 PRO A N 1
ATOM 709 C CA . PRO A 1 89 ? -11.027 -21.389 4.954 1.00 93.38 89 PRO A CA 1
ATOM 710 C C . PRO A 1 89 ? -10.563 -22.808 4.599 1.00 93.38 89 PRO A C 1
ATOM 712 O O . PRO A 1 89 ? -10.971 -23.789 5.234 1.00 93.38 89 PRO A O 1
ATOM 715 N N . ASP A 1 90 ? -9.637 -22.885 3.641 1.00 91.06 90 ASP A N 1
ATOM 716 C CA . ASP A 1 90 ? -8.902 -24.088 3.233 1.00 91.06 90 ASP A CA 1
ATOM 717 C C . ASP A 1 90 ? -9.787 -25.252 2.744 1.00 91.06 90 ASP A C 1
ATOM 719 O O . ASP A 1 90 ? -9.410 -26.428 2.863 1.00 91.06 90 ASP A O 1
ATOM 723 N N . ASN A 1 91 ? -10.972 -24.966 2.192 1.00 94.25 91 ASN A N 1
ATOM 724 C CA . ASN A 1 91 ? -11.868 -26.004 1.680 1.00 94.25 91 ASN A CA 1
ATOM 725 C C . ASN A 1 91 ? -11.720 -26.229 0.159 1.00 94.25 91 ASN A C 1
ATOM 727 O O . ASN A 1 91 ? -12.214 -27.244 -0.363 1.00 94.25 91 ASN A O 1
ATOM 731 N N . GLY A 1 92 ? -11.008 -25.334 -0.538 1.00 90.38 92 GLY A N 1
ATOM 732 C CA . GLY A 1 92 ? -10.744 -25.405 -1.972 1.00 90.38 92 GLY A CA 1
ATOM 733 C C . GLY A 1 92 ? -11.955 -25.064 -2.839 1.00 90.38 92 GLY A C 1
ATOM 734 O O . GLY A 1 92 ? -12.045 -25.557 -3.972 1.00 90.38 92 GLY A O 1
ATOM 735 N N . ARG A 1 93 ? -12.922 -24.311 -2.311 1.00 90.50 93 ARG A N 1
ATOM 736 C CA . ARG A 1 93 ? -14.170 -23.914 -2.971 1.00 90.50 93 ARG A CA 1
ATOM 737 C C . ARG A 1 93 ? -14.349 -22.402 -2.888 1.00 90.50 93 ARG A C 1
ATOM 739 O O . ARG A 1 93 ? -13.703 -21.717 -2.121 1.00 90.50 93 ARG A O 1
ATOM 746 N N . ASP A 1 94 ? -15.195 -21.922 -3.780 1.00 92.75 94 ASP A N 1
ATOM 747 C CA . ASP A 1 94 ? -15.748 -20.572 -3.770 1.00 92.75 94 ASP A CA 1
ATOM 748 C C . ASP A 1 94 ? -17.133 -20.732 -3.130 1.00 92.75 94 ASP A C 1
ATOM 750 O O . ASP A 1 94 ? -18.034 -21.319 -3.752 1.00 92.75 94 ASP A O 1
ATOM 754 N N . ASP A 1 95 ? -17.240 -20.406 -1.841 1.00 96.06 95 ASP A N 1
ATOM 755 C CA . ASP A 1 95 ? -18.435 -20.657 -1.031 1.00 96.06 95 ASP A CA 1
ATOM 756 C C . ASP A 1 95 ? -19.479 -19.547 -1.217 1.00 96.06 95 ASP A C 1
ATOM 758 O O . ASP A 1 95 ? -20.687 -19.828 -1.193 1.00 96.06 95 ASP A O 1
ATOM 762 N N . ASP A 1 96 ? -19.030 -18.315 -1.472 1.00 96.06 96 ASP A N 1
ATOM 763 C CA . ASP A 1 96 ? -19.891 -17.150 -1.689 1.00 96.06 96 ASP A CA 1
ATOM 764 C C . ASP A 1 96 ? -20.322 -16.958 -3.166 1.00 96.06 96 ASP A C 1
ATOM 766 O O . ASP A 1 96 ? -21.296 -16.253 -3.468 1.00 96.06 96 ASP A O 1
ATOM 770 N N . GLY A 1 97 ? -19.670 -17.658 -4.099 1.00 94.31 97 GLY A N 1
ATOM 771 C CA . GLY A 1 97 ? -19.952 -17.636 -5.532 1.00 94.31 97 GLY A CA 1
ATOM 772 C C . GLY A 1 97 ? -19.448 -16.380 -6.247 1.00 94.31 97 GLY A C 1
ATOM 773 O O . GLY A 1 97 ? -19.985 -16.034 -7.312 1.00 94.31 97 GLY A O 1
ATOM 774 N N . ASN A 1 98 ? -18.470 -15.669 -5.680 1.00 92.00 98 ASN A N 1
ATOM 775 C CA . ASN A 1 98 ? -17.932 -14.419 -6.214 1.00 92.00 98 ASN A CA 1
ATOM 776 C C . ASN A 1 98 ? -16.891 -14.627 -7.338 1.00 92.00 98 ASN A C 1
ATOM 778 O O . ASN A 1 98 ? -16.555 -13.676 -8.060 1.00 92.00 98 ASN A O 1
ATOM 782 N N . GLY A 1 99 ? -16.450 -15.870 -7.558 1.00 90.00 99 GLY A N 1
ATOM 783 C CA . GLY A 1 99 ? -15.478 -16.267 -8.574 1.00 90.00 99 GLY A CA 1
ATOM 784 C C . GLY A 1 99 ? -14.041 -16.431 -8.071 1.00 90.00 99 GLY A C 1
ATOM 785 O O . GLY A 1 99 ? -13.154 -16.675 -8.903 1.00 90.00 99 GLY A O 1
ATOM 786 N N . TYR A 1 100 ? -13.805 -16.306 -6.767 1.00 89.06 100 TYR A N 1
ATOM 787 C CA . TYR A 1 100 ? -12.519 -16.457 -6.096 1.00 89.06 100 TYR A CA 1
ATOM 788 C C . TYR A 1 100 ? -12.612 -17.590 -5.068 1.00 89.06 100 TYR A C 1
ATOM 790 O O . TYR A 1 100 ? -13.597 -17.726 -4.368 1.00 89.06 100 TYR A O 1
ATOM 798 N N . VAL A 1 101 ? -11.610 -18.467 -5.044 1.00 90.31 101 VAL A N 1
ATOM 799 C CA . VAL A 1 101 ? -11.615 -19.667 -4.189 1.00 90.31 101 VAL A CA 1
ATOM 800 C C . VAL A 1 101 ? -10.858 -19.367 -2.902 1.00 90.31 101 VAL A C 1
ATOM 802 O O . VAL A 1 101 ? -9.696 -18.976 -3.000 1.00 90.31 101 VAL A O 1
ATOM 805 N N . ASP A 1 102 ? -11.463 -19.609 -1.739 1.00 91.31 102 ASP A N 1
ATOM 806 C CA . ASP A 1 102 ? -10.868 -19.385 -0.416 1.00 91.31 102 ASP A CA 1
ATOM 807 C C . ASP A 1 102 ? -10.348 -17.931 -0.216 1.00 91.31 102 ASP A C 1
ATOM 809 O O . ASP A 1 102 ? -9.263 -17.713 0.336 1.00 91.31 102 ASP A O 1
ATOM 813 N N . ASP A 1 103 ? -11.080 -16.897 -0.660 1.00 92.62 103 ASP A N 1
ATOM 814 C CA . ASP A 1 103 ? -10.657 -15.481 -0.589 1.00 92.62 103 ASP A CA 1
ATOM 815 C C . ASP A 1 103 ? -10.892 -14.815 0.789 1.00 92.62 103 ASP A C 1
ATOM 817 O O . ASP A 1 103 ? -11.311 -13.662 0.915 1.00 92.62 103 ASP A O 1
ATOM 821 N N . VAL A 1 104 ? -10.520 -15.535 1.853 1.00 94.81 104 VAL A N 1
ATOM 822 C CA . VAL A 1 104 ? -10.783 -15.226 3.273 1.00 94.81 104 VAL A CA 1
ATOM 823 C C . VAL A 1 104 ? -10.329 -13.825 3.701 1.00 94.81 104 VAL A C 1
ATOM 825 O O . VAL A 1 104 ? -11.000 -13.179 4.501 1.00 94.81 104 VAL A O 1
ATOM 828 N N . HIS A 1 105 ? -9.199 -13.338 3.184 1.00 94.81 105 HIS A N 1
ATOM 829 C CA . HIS A 1 105 ? -8.632 -12.020 3.521 1.00 94.81 105 HIS A CA 1
ATOM 830 C C . HIS A 1 105 ? -8.499 -11.101 2.299 1.00 94.81 105 HIS A C 1
ATOM 832 O O . HIS A 1 105 ? -7.732 -10.134 2.303 1.00 94.81 105 HIS A O 1
ATOM 838 N N . GLY A 1 106 ? -9.243 -11.405 1.236 1.00 92.31 106 GLY A N 1
ATOM 839 C CA . GLY A 1 106 ? -9.120 -10.774 -0.070 1.00 92.31 106 GLY A CA 1
ATOM 840 C C . GLY A 1 106 ? -8.412 -11.671 -1.081 1.00 92.31 106 GLY A C 1
ATOM 841 O O . GLY A 1 106 ? -8.234 -12.868 -0.872 1.00 92.31 106 GLY A O 1
ATOM 842 N N . TRP A 1 107 ? -8.012 -11.081 -2.208 1.00 89.19 107 TRP A N 1
ATOM 843 C CA . TRP A 1 107 ? -7.628 -11.850 -3.388 1.00 89.19 107 TRP A CA 1
ATOM 844 C C . TRP A 1 107 ? -6.341 -11.370 -4.059 1.00 89.19 107 TRP A C 1
ATOM 846 O O . TRP A 1 107 ? -6.072 -10.171 -4.172 1.00 89.19 107 TRP A O 1
ATOM 856 N N . ASN A 1 108 ? -5.577 -12.325 -4.595 1.00 85.62 108 ASN A N 1
ATOM 857 C CA . ASN A 1 108 ? -4.401 -12.056 -5.411 1.00 85.62 108 ASN A CA 1
ATOM 858 C C . ASN A 1 108 ? -4.736 -12.067 -6.914 1.00 85.62 108 ASN A C 1
ATOM 860 O O . ASN A 1 108 ? -4.775 -13.108 -7.569 1.00 85.62 108 ASN A O 1
ATOM 864 N N . PHE A 1 109 ? -4.885 -10.876 -7.494 1.00 79.31 109 PHE A N 1
ATOM 865 C CA . PHE A 1 109 ? -5.194 -10.685 -8.918 1.00 79.31 109 PHE A CA 1
ATOM 866 C C . PHE A 1 109 ? -4.014 -10.912 -9.874 1.00 79.31 109 PHE A C 1
ATOM 868 O O . PHE A 1 109 ? -4.197 -10.909 -11.093 1.00 79.31 109 PHE A O 1
ATOM 875 N N . ILE A 1 110 ? -2.801 -11.078 -9.345 1.00 70.56 110 ILE A N 1
ATOM 876 C CA . ILE A 1 110 ? -1.592 -11.349 -10.130 1.00 70.56 110 ILE A CA 1
ATOM 877 C C . ILE A 1 110 ? -1.510 -12.852 -10.478 1.00 70.56 110 ILE A C 1
ATOM 879 O O . ILE A 1 110 ? -0.783 -13.249 -11.393 1.00 70.56 110 ILE A O 1
ATOM 883 N N . GLY A 1 111 ? -2.295 -13.688 -9.788 1.00 64.81 111 GLY A N 1
ATOM 884 C CA . GLY A 1 111 ? -2.491 -15.101 -10.086 1.00 64.81 111 GLY A CA 1
ATOM 885 C C . GLY A 1 111 ? -3.383 -15.334 -11.308 1.00 64.81 111 GLY A C 1
ATOM 886 O O . GLY A 1 111 ? -4.490 -14.804 -11.405 1.00 64.81 111 GLY A O 1
ATOM 887 N N . GLY A 1 112 ? -2.925 -16.154 -12.257 1.00 57.25 112 GLY A N 1
ATOM 888 C CA . GLY A 1 112 ? -3.800 -16.692 -13.301 1.00 57.25 112 GLY A CA 1
ATOM 889 C C . GLY A 1 112 ? -4.863 -17.632 -12.716 1.00 57.25 112 GLY A C 1
ATOM 890 O O . GLY A 1 112 ? -4.726 -18.121 -11.598 1.00 57.25 112 GLY A O 1
ATOM 891 N N . LYS A 1 113 ? -5.903 -17.970 -13.497 1.00 54.44 113 LYS A N 1
ATOM 892 C CA . LYS A 1 113 ? -6.933 -18.969 -13.112 1.00 54.44 113 LYS A CA 1
ATOM 893 C C . LYS A 1 113 ? -6.368 -20.350 -12.735 1.00 54.44 113 LYS A C 1
ATOM 895 O O . LYS A 1 113 ? -7.103 -21.201 -12.253 1.00 54.44 113 LYS A O 1
ATOM 900 N N . ASP A 1 114 ? -5.094 -20.599 -13.020 1.00 61.50 114 ASP A N 1
ATOM 901 C CA . ASP A 1 114 ? -4.350 -21.805 -12.672 1.00 61.50 114 ASP A CA 1
ATOM 902 C C . ASP A 1 114 ? -3.580 -21.690 -11.342 1.00 61.50 114 ASP A C 1
ATOM 904 O O . ASP A 1 114 ? -2.740 -22.543 -11.060 1.00 61.50 114 ASP A O 1
ATOM 908 N N . GLY A 1 115 ? -3.827 -20.639 -10.549 1.00 57.91 115 GLY A N 1
ATOM 909 C CA . GLY A 1 115 ? -3.179 -20.403 -9.255 1.00 57.91 115 GLY A CA 1
ATOM 910 C C . GLY A 1 115 ? -1.706 -20.002 -9.365 1.00 57.91 115 GLY A C 1
ATOM 911 O O . GLY A 1 115 ? -0.998 -19.953 -8.360 1.00 57.91 115 GLY A O 1
ATOM 912 N N . LYS A 1 116 ? -1.203 -19.734 -10.579 1.00 60.94 116 LYS A N 1
ATOM 913 C CA . LYS A 1 116 ? 0.189 -19.323 -10.781 1.00 60.94 116 LYS A CA 1
ATOM 914 C C . LYS A 1 116 ? 0.326 -17.822 -10.615 1.00 60.94 116 LYS A C 1
ATOM 916 O O . LYS A 1 116 ? -0.167 -17.057 -11.442 1.00 60.94 116 LYS A O 1
ATOM 921 N N . ASN A 1 117 ? 1.067 -17.423 -9.590 1.00 59.88 117 ASN A N 1
ATOM 922 C CA . ASN A 1 117 ? 1.439 -16.036 -9.357 1.00 59.88 117 ASN A CA 1
ATOM 923 C C . ASN A 1 117 ? 2.471 -15.574 -10.391 1.00 59.88 117 ASN A C 1
ATOM 925 O O . ASN A 1 117 ? 3.494 -16.231 -10.614 1.00 59.88 117 ASN A O 1
ATOM 929 N N . VAL A 1 118 ? 2.244 -14.412 -11.005 1.00 60.84 118 VAL A N 1
ATOM 930 C CA . VAL A 1 118 ? 3.321 -13.699 -11.701 1.00 60.84 118 VAL A CA 1
ATOM 931 C C . VAL A 1 118 ? 4.244 -13.106 -10.635 1.00 60.84 118 VAL A C 1
ATOM 933 O O . VAL A 1 118 ? 4.008 -12.028 -10.111 1.00 60.84 118 VAL A O 1
ATOM 936 N N . HIS A 1 119 ? 5.307 -13.834 -10.296 1.00 55.41 119 HIS A N 1
ATOM 937 C CA . HIS A 1 119 ? 6.264 -13.440 -9.252 1.00 55.41 119 HIS A CA 1
ATOM 938 C C . HIS A 1 119 ? 7.087 -12.184 -9.582 1.00 55.41 119 HIS A C 1
ATOM 940 O O . HIS A 1 119 ? 7.755 -11.642 -8.706 1.00 55.41 119 HIS A O 1
ATOM 946 N N . PHE A 1 120 ? 7.084 -11.733 -10.839 1.00 60.50 120 PHE A N 1
ATOM 947 C CA . PHE A 1 120 ? 7.939 -10.643 -11.295 1.00 60.50 120 PHE A CA 1
ATOM 948 C C . PHE A 1 120 ? 7.108 -9.438 -11.712 1.00 60.50 120 PHE A C 1
ATOM 950 O O . PHE A 1 120 ? 6.333 -9.512 -12.666 1.00 60.50 120 PHE A O 1
ATOM 957 N N . ASP A 1 121 ? 7.334 -8.317 -11.035 1.00 63.50 121 ASP A N 1
ATOM 958 C CA . ASP A 1 121 ? 6.755 -7.037 -11.420 1.00 63.50 121 ASP A CA 1
ATOM 959 C C . ASP A 1 121 ? 7.294 -6.578 -12.788 1.00 63.50 121 ASP A C 1
ATOM 961 O O . ASP A 1 121 ? 8.467 -6.770 -13.145 1.00 63.50 121 ASP A O 1
ATOM 965 N N . GLN A 1 122 ? 6.435 -5.937 -13.576 1.00 67.56 122 GLN A N 1
ATOM 966 C CA . GLN A 1 122 ? 6.810 -5.376 -14.863 1.00 67.56 122 GLN A CA 1
ATOM 967 C C . GLN A 1 122 ? 7.408 -3.981 -14.664 1.00 67.56 122 GLN A C 1
ATOM 969 O O . GLN A 1 122 ? 6.782 -2.957 -14.925 1.00 67.56 122 GLN A O 1
ATOM 974 N N . LEU A 1 123 ? 8.674 -3.950 -14.247 1.00 79.19 123 LEU A N 1
ATOM 975 C CA . LEU A 1 123 ? 9.399 -2.713 -13.961 1.00 79.19 123 LEU A CA 1
ATOM 976 C C . LEU A 1 123 ? 9.357 -1.718 -15.136 1.00 79.19 123 LEU A C 1
ATOM 978 O O . LEU A 1 123 ? 9.582 -2.075 -16.298 1.00 79.19 123 LEU A O 1
ATOM 982 N N . GLU A 1 124 ? 9.227 -0.426 -14.823 1.00 81.56 124 GLU A N 1
ATOM 983 C CA . GLU A 1 124 ? 9.411 0.682 -15.779 1.00 81.56 124 GLU A CA 1
ATOM 984 C C . GLU A 1 124 ? 10.750 0.590 -16.534 1.00 81.56 124 GLU A C 1
ATOM 986 O O . GLU A 1 124 ? 10.863 0.948 -17.710 1.00 81.56 124 GLU A O 1
ATOM 991 N N . LEU A 1 125 ? 11.757 0.014 -15.877 1.00 86.81 125 LEU A N 1
ATOM 992 C CA . LEU A 1 125 ? 13.039 -0.360 -16.459 1.00 86.81 125 LEU A CA 1
ATOM 993 C C . LEU A 1 125 ? 12.885 -1.256 -17.698 1.00 86.81 125 LEU A C 1
ATOM 995 O O . LEU A 1 125 ? 13.464 -0.964 -18.745 1.00 86.81 125 LEU A O 1
ATOM 999 N N . THR A 1 126 ? 12.063 -2.302 -17.602 1.00 86.88 126 THR A N 1
ATOM 1000 C CA . THR A 1 126 ? 11.760 -3.235 -18.693 1.00 86.88 126 THR A CA 1
ATOM 1001 C C . THR A 1 126 ? 11.056 -2.515 -19.839 1.00 86.88 126 THR A C 1
ATOM 1003 O O . THR A 1 126 ? 11.420 -2.701 -21.002 1.00 86.88 126 THR A O 1
ATOM 1006 N N . ARG A 1 127 ? 10.096 -1.629 -19.533 1.00 90.38 127 ARG A N 1
ATOM 1007 C CA . ARG A 1 127 ? 9.384 -0.824 -20.542 1.00 90.38 127 ARG A CA 1
ATOM 1008 C C . ARG A 1 127 ? 10.348 0.053 -21.342 1.00 90.38 127 ARG A C 1
ATOM 1010 O O . ARG A 1 127 ? 10.313 0.047 -22.577 1.00 90.38 127 ARG A O 1
ATOM 1017 N N . LEU A 1 128 ? 11.232 0.775 -20.651 1.00 91.88 128 LEU A N 1
ATOM 1018 C CA . LEU A 1 128 ? 12.234 1.636 -21.281 1.00 91.88 128 LEU A CA 1
ATOM 1019 C C . LEU A 1 128 ? 13.261 0.824 -22.074 1.00 91.88 128 LEU A C 1
ATOM 1021 O O . LEU A 1 128 ? 13.571 1.185 -23.210 1.00 91.88 128 LEU A O 1
ATOM 1025 N N . TYR A 1 129 ? 13.751 -0.287 -21.522 1.00 92.50 129 TYR A N 1
ATOM 1026 C CA . TYR A 1 129 ? 14.661 -1.187 -22.228 1.00 92.50 129 TYR A CA 1
ATOM 1027 C C . TYR A 1 129 ? 14.044 -1.691 -23.537 1.00 92.50 129 TYR A C 1
ATOM 1029 O O . TYR A 1 129 ? 14.654 -1.538 -24.592 1.00 92.50 129 TYR A O 1
ATOM 1037 N N . VAL A 1 130 ? 12.807 -2.205 -23.512 1.00 92.50 130 VAL A N 1
ATOM 1038 C CA . VAL A 1 130 ? 12.109 -2.684 -24.718 1.00 92.50 130 VAL A CA 1
ATOM 1039 C C . VAL A 1 130 ? 11.928 -1.564 -25.745 1.00 92.50 130 VAL A C 1
ATOM 1041 O O . VAL A 1 130 ? 12.105 -1.804 -26.942 1.00 92.50 130 VAL A O 1
ATOM 1044 N N . HIS A 1 131 ? 11.603 -0.346 -25.302 1.00 93.19 131 HIS A N 1
ATOM 1045 C CA . HIS A 1 131 ? 11.494 0.816 -26.182 1.00 93.19 131 HIS A CA 1
ATOM 1046 C C . HIS A 1 131 ? 12.815 1.109 -26.911 1.00 93.19 131 HIS A C 1
ATOM 1048 O O . HIS A 1 131 ? 12.826 1.237 -28.136 1.00 93.19 131 HIS A O 1
ATOM 1054 N N . TYR A 1 132 ? 13.932 1.172 -26.183 1.00 93.94 132 TYR A N 1
ATOM 1055 C CA . TYR A 1 132 ? 15.239 1.469 -26.769 1.00 93.94 132 TYR A CA 1
ATOM 1056 C C . TYR A 1 132 ? 15.826 0.305 -27.571 1.00 93.94 132 TYR A C 1
ATOM 1058 O O . TYR A 1 132 ? 16.436 0.541 -28.615 1.00 93.94 132 TYR A O 1
ATOM 1066 N N . ARG A 1 133 ? 15.585 -0.940 -27.146 1.00 94.06 133 ARG A N 1
ATOM 1067 C CA . ARG A 1 133 ? 15.999 -2.151 -27.863 1.00 94.06 133 ARG A CA 1
ATOM 1068 C C . ARG A 1 133 ? 15.487 -2.130 -29.298 1.00 94.06 133 ARG A C 1
ATOM 1070 O O . ARG A 1 133 ? 16.281 -2.234 -30.222 1.00 94.06 133 ARG A O 1
ATOM 1077 N N . LYS A 1 134 ? 14.197 -1.831 -29.501 1.00 93.62 134 LYS A N 1
ATOM 1078 C CA . LYS A 1 134 ? 13.598 -1.690 -30.845 1.00 93.62 134 LYS A CA 1
ATOM 1079 C C . LYS A 1 134 ? 14.338 -0.692 -31.746 1.00 93.62 134 LYS A C 1
ATOM 1081 O O . LYS A 1 134 ? 14.285 -0.812 -32.965 1.00 93.62 134 LYS A O 1
ATOM 1086 N N . LYS A 1 135 ? 14.986 0.321 -31.163 1.00 91.56 135 LYS A N 1
ATOM 1087 C CA . LYS A 1 135 ? 15.675 1.388 -31.898 1.00 91.56 135 LYS A CA 1
ATOM 1088 C C . LYS A 1 135 ? 17.150 1.084 -32.175 1.00 91.56 135 LYS A C 1
ATOM 1090 O O . LYS A 1 135 ? 17.678 1.596 -33.169 1.00 91.56 135 LYS A O 1
ATOM 1095 N N . PHE A 1 136 ? 17.805 0.314 -31.307 1.00 94.38 136 PHE A N 1
ATOM 1096 C CA . PHE A 1 136 ? 19.266 0.208 -31.245 1.00 94.38 136 PHE A CA 1
ATOM 1097 C C . PHE A 1 136 ? 19.827 -1.217 -31.279 1.00 94.38 136 PHE A C 1
ATOM 1099 O O . PHE A 1 136 ? 21.035 -1.369 -31.448 1.00 94.38 136 PHE A O 1
ATOM 1106 N N . GLU A 1 137 ? 18.991 -2.246 -31.157 1.00 91.00 137 GLU A N 1
ATOM 1107 C CA . GLU A 1 137 ? 19.411 -3.643 -31.286 1.00 91.00 137 GLU A CA 1
ATOM 1108 C C . GLU A 1 137 ? 20.116 -3.873 -32.632 1.00 91.00 137 GLU A C 1
ATOM 1110 O O . GLU A 1 137 ? 19.610 -3.505 -33.692 1.00 91.00 137 GLU A O 1
ATOM 1115 N N . GLY A 1 138 ? 21.336 -4.414 -32.573 1.00 87.94 138 GLY A N 1
ATOM 1116 C CA . GLY A 1 138 ? 22.168 -4.678 -33.749 1.00 87.94 138 GLY A CA 1
ATOM 1117 C C . GLY A 1 138 ? 22.765 -3.446 -34.445 1.00 87.94 138 GLY A C 1
ATOM 1118 O O . GLY A 1 138 ? 23.407 -3.609 -35.480 1.00 87.94 138 GLY A O 1
ATOM 1119 N N . LYS A 1 139 ? 22.585 -2.222 -33.923 1.00 88.75 139 LYS A N 1
ATOM 1120 C CA . LYS A 1 139 ? 23.210 -1.021 -34.501 1.00 88.75 139 LYS A CA 1
ATOM 1121 C C . LYS A 1 139 ? 24.631 -0.817 -33.994 1.00 88.75 139 LYS A C 1
ATOM 1123 O O . LYS A 1 139 ? 24.899 -0.949 -32.804 1.00 88.75 139 LYS A O 1
ATOM 1128 N N . ASP A 1 140 ? 25.506 -0.393 -34.899 1.00 87.44 140 ASP A N 1
ATOM 1129 C CA . ASP A 1 140 ? 26.865 0.016 -34.562 1.00 87.44 140 ASP A CA 1
ATOM 1130 C C . ASP A 1 140 ? 26.867 1.450 -33.986 1.00 87.44 140 ASP A C 1
ATOM 1132 O O . ASP A 1 140 ? 26.449 2.382 -34.688 1.00 87.44 140 ASP A O 1
ATOM 1136 N N . PRO A 1 141 ? 27.324 1.666 -32.735 1.00 84.69 141 PRO A N 1
ATOM 1137 C CA . PRO A 1 141 ? 27.352 2.984 -32.101 1.00 84.69 141 PRO A CA 1
ATOM 1138 C C . PRO A 1 141 ? 28.194 4.029 -32.846 1.00 84.69 141 PRO A C 1
ATOM 1140 O O . PRO A 1 141 ? 27.917 5.227 -32.717 1.00 84.69 141 PRO A O 1
ATOM 1143 N N . GLU A 1 142 ? 29.185 3.617 -33.639 1.00 85.50 142 GLU A N 1
ATOM 1144 C CA . GLU A 1 142 ? 30.044 4.539 -34.392 1.00 85.50 142 GLU A CA 1
ATOM 1145 C C . GLU A 1 142 ? 29.299 5.200 -35.558 1.00 85.50 142 GLU A C 1
ATOM 1147 O O . GLU A 1 142 ? 29.576 6.344 -35.926 1.00 85.50 142 GLU A O 1
ATOM 1152 N N . THR A 1 143 ? 28.270 4.523 -36.074 1.00 88.81 143 THR A N 1
ATOM 1153 C CA . THR A 1 143 ? 27.421 5.012 -37.172 1.00 88.81 143 THR A CA 1
ATOM 1154 C C . THR A 1 143 ? 26.320 5.978 -36.712 1.00 88.81 143 THR A C 1
ATOM 1156 O O . THR A 1 143 ? 25.640 6.596 -37.535 1.00 88.81 143 THR A O 1
ATOM 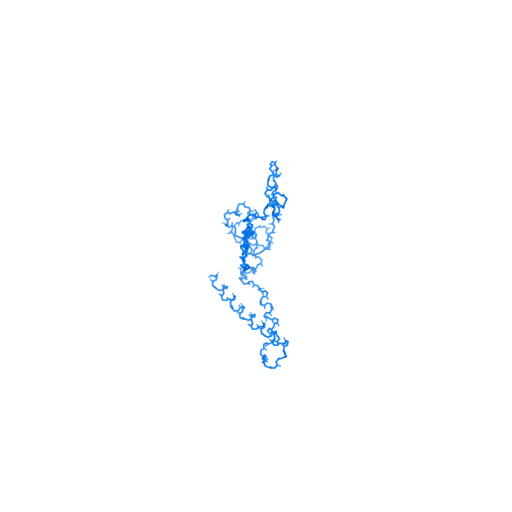1159 N N . LEU A 1 144 ? 26.138 6.146 -35.395 1.00 89.31 144 LEU A N 1
ATOM 1160 C CA . LEU A 1 144 ? 25.051 6.932 -34.813 1.00 89.31 144 LEU A CA 1
ATOM 1161 C C . LEU A 1 144 ? 25.386 8.427 -34.696 1.00 89.31 144 LEU A C 1
ATOM 1163 O O . LEU A 1 144 ? 26.494 8.843 -34.330 1.00 89.31 144 LEU A O 1
ATOM 1167 N N . LYS A 1 145 ? 24.366 9.271 -34.901 1.00 91.62 145 LYS A N 1
ATOM 1168 C CA . LYS A 1 145 ? 24.463 10.718 -34.650 1.00 91.62 145 LYS A CA 1
ATOM 1169 C C . LYS A 1 145 ? 24.678 10.985 -33.158 1.00 91.62 145 LYS A C 1
ATOM 1171 O O . LYS A 1 145 ? 24.215 10.237 -32.305 1.00 91.62 145 LYS A O 1
ATOM 1176 N N . LYS A 1 146 ? 25.281 12.129 -32.809 1.00 88.19 146 LYS A N 1
ATOM 1177 C CA . LYS A 1 146 ? 25.583 12.511 -31.409 1.00 88.19 146 LYS A CA 1
ATOM 1178 C C . LYS A 1 146 ? 24.387 12.386 -30.447 1.00 88.19 146 LYS A C 1
ATOM 1180 O O . LYS A 1 146 ? 24.580 11.998 -29.301 1.00 88.19 146 LYS A O 1
ATOM 1185 N N . LYS A 1 147 ? 23.169 12.719 -30.896 1.00 87.38 147 LYS A N 1
ATOM 1186 C CA . LYS A 1 147 ? 21.938 12.577 -30.095 1.00 87.38 147 LYS A CA 1
ATOM 1187 C C . LYS A 1 147 ? 21.549 11.106 -29.896 1.00 87.38 147 LYS A C 1
ATOM 1189 O O . LYS A 1 147 ? 21.226 10.714 -28.785 1.00 87.38 147 LYS A O 1
ATOM 1194 N N . GLU A 1 148 ? 21.649 10.300 -30.949 1.00 91.69 148 GLU A N 1
ATOM 1195 C CA . GLU A 1 148 ? 21.343 8.866 -30.919 1.00 91.69 148 GLU A CA 1
ATOM 1196 C C . GLU A 1 148 ? 22.376 8.073 -30.114 1.00 91.69 148 GLU A C 1
ATOM 1198 O O . GLU A 1 148 ? 22.005 7.121 -29.443 1.00 91.69 148 GLU A O 1
ATOM 1203 N N . ARG A 1 149 ? 23.644 8.505 -30.086 1.00 90.25 149 ARG A N 1
ATOM 1204 C CA . ARG A 1 149 ? 24.669 7.905 -29.217 1.00 90.25 149 ARG A CA 1
ATOM 1205 C C . ARG A 1 149 ? 24.336 8.034 -27.733 1.00 90.25 149 ARG A C 1
ATOM 1207 O O . ARG A 1 149 ? 24.458 7.058 -27.011 1.00 90.25 149 ARG A O 1
ATOM 1214 N N . LYS A 1 150 ? 23.839 9.194 -27.286 1.00 92.19 150 LYS A N 1
ATOM 1215 C CA . LYS A 1 150 ? 23.401 9.373 -25.887 1.00 92.19 150 LYS A CA 1
ATOM 1216 C C . LYS A 1 150 ? 22.231 8.456 -25.526 1.00 92.19 150 LYS A C 1
ATOM 1218 O O . LYS A 1 150 ? 22.161 7.926 -24.423 1.00 92.19 150 LYS A O 1
ATOM 1223 N N . GLU A 1 151 ? 21.297 8.278 -26.455 1.00 93.12 151 GLU A N 1
ATOM 1224 C CA . GLU A 1 151 ? 20.173 7.356 -26.277 1.00 93.12 151 GLU A CA 1
ATOM 1225 C C . GLU A 1 151 ? 20.638 5.887 -26.295 1.00 93.12 151 GLU A C 1
ATOM 1227 O O . GLU A 1 151 ? 20.124 5.076 -25.529 1.00 93.12 151 GLU A O 1
ATOM 1232 N N . TYR A 1 152 ? 21.651 5.551 -27.102 1.00 92.81 152 TYR A N 1
ATOM 1233 C CA . TYR A 1 152 ? 22.298 4.236 -27.116 1.00 92.81 152 TYR A CA 1
ATOM 1234 C C . TYR A 1 152 ? 23.065 3.946 -25.814 1.00 92.81 152 TYR A C 1
ATOM 1236 O O . TYR A 1 152 ? 22.977 2.854 -25.263 1.00 92.81 152 TYR A O 1
ATOM 1244 N N . GLU A 1 153 ? 23.777 4.927 -25.261 1.00 93.50 153 GLU A N 1
ATOM 1245 C CA . GLU A 1 153 ? 24.407 4.809 -23.938 1.00 93.50 153 GLU A CA 1
ATOM 1246 C C . GLU A 1 153 ? 23.353 4.540 -22.857 1.00 93.50 153 GLU A C 1
ATOM 1248 O O . GLU A 1 153 ? 23.519 3.645 -22.027 1.00 93.50 153 GLU A O 1
ATOM 1253 N N . ARG A 1 154 ? 22.217 5.251 -22.915 1.00 92.50 154 ARG A N 1
ATOM 1254 C CA . ARG A 1 154 ? 21.082 5.002 -22.020 1.00 92.50 154 ARG A CA 1
ATOM 1255 C C . ARG A 1 154 ? 20.502 3.599 -22.202 1.00 92.50 154 ARG A C 1
ATOM 1257 O O . ARG A 1 154 ? 20.171 2.964 -21.209 1.00 92.50 154 ARG A O 1
ATOM 1264 N N . TYR A 1 155 ? 20.399 3.106 -23.434 1.00 94.56 155 TYR A N 1
ATOM 1265 C CA . TYR A 1 155 ? 19.987 1.731 -23.718 1.00 94.56 155 TYR A CA 1
ATOM 1266 C C . TYR A 1 155 ? 20.889 0.705 -23.014 1.00 94.56 155 TYR A C 1
ATOM 1268 O O . TYR A 1 155 ? 20.378 -0.174 -22.322 1.00 94.56 155 TYR A O 1
ATOM 1276 N N . LYS A 1 156 ? 22.216 0.856 -23.118 1.00 94.88 156 LYS A N 1
ATOM 1277 C CA . LYS A 1 156 ? 23.187 -0.040 -22.465 1.00 94.88 156 LYS A CA 1
ATOM 1278 C C . LYS A 1 156 ? 23.156 0.056 -20.93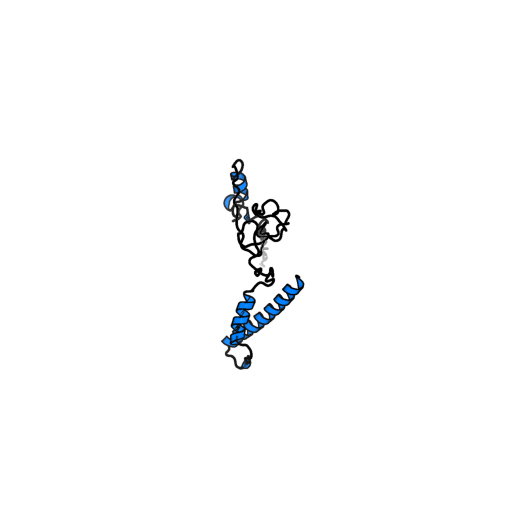4 1.00 94.88 156 LYS A C 1
ATOM 1280 O O . LYS A 1 156 ? 23.288 -0.964 -20.265 1.00 94.88 156 LYS A O 1
ATOM 1285 N N . ASP A 1 157 ? 22.935 1.248 -20.374 1.00 95.00 157 ASP A N 1
ATOM 1286 C CA . ASP A 1 157 ? 22.723 1.441 -18.927 1.00 95.00 157 ASP A CA 1
ATOM 1287 C C . ASP A 1 157 ? 21.461 0.714 -18.432 1.00 95.00 157 ASP A C 1
ATOM 1289 O O . ASP A 1 157 ? 21.495 0.028 -17.412 1.00 95.00 157 ASP A O 1
ATOM 1293 N N . LEU A 1 158 ? 20.353 0.820 -19.175 1.00 94.25 158 LEU A N 1
ATOM 1294 C CA . LEU A 1 158 ? 19.106 0.120 -18.852 1.00 94.25 158 LEU A CA 1
ATOM 1295 C C . LEU A 1 158 ? 19.269 -1.402 -18.952 1.00 94.25 158 LEU A C 1
ATOM 1297 O O . LEU A 1 158 ? 18.761 -2.113 -18.093 1.00 94.25 158 LEU A O 1
ATOM 1301 N N . GLU A 1 159 ? 19.997 -1.895 -19.957 1.00 93.19 159 GLU A N 1
ATOM 1302 C CA . GLU A 1 159 ? 20.303 -3.323 -20.108 1.00 93.19 159 GLU A CA 1
ATOM 1303 C C . GLU A 1 159 ? 21.081 -3.869 -18.902 1.00 93.19 159 GLU A C 1
ATOM 1305 O O . GLU A 1 159 ? 20.704 -4.896 -18.338 1.00 93.19 159 GLU A O 1
ATOM 1310 N N . LYS A 1 160 ? 22.113 -3.143 -18.450 1.00 94.94 160 LYS A N 1
ATOM 1311 C CA . LYS A 1 160 ? 22.891 -3.503 -17.257 1.00 94.94 160 LYS A CA 1
ATOM 1312 C C . LYS A 1 160 ? 22.018 -3.550 -16.004 1.00 94.94 160 LYS A C 1
ATOM 1314 O O . LYS A 1 160 ? 22.031 -4.545 -15.288 1.00 94.94 160 LYS A O 1
ATOM 1319 N N . LYS A 1 161 ? 21.232 -2.497 -15.763 1.00 93.12 161 LYS A N 1
ATOM 1320 C CA . LYS A 1 161 ? 20.335 -2.408 -14.600 1.00 93.12 161 LYS A CA 1
ATOM 1321 C C . LYS A 1 161 ? 19.276 -3.499 -14.602 1.00 93.12 161 LYS A C 1
ATOM 1323 O O . LYS A 1 161 ? 18.924 -4.004 -13.543 1.00 93.12 161 LYS A O 1
ATOM 1328 N N . LEU A 1 162 ? 18.753 -3.849 -15.778 1.00 90.38 162 LEU A N 1
ATOM 1329 C CA . LEU A 1 162 ? 17.753 -4.903 -15.898 1.00 90.38 162 LEU A CA 1
ATOM 1330 C C . LEU A 1 162 ? 18.355 -6.250 -15.500 1.00 90.38 162 LEU A C 1
ATOM 1332 O O . LEU A 1 162 ? 17.742 -6.967 -14.716 1.00 90.38 162 LEU A O 1
ATOM 1336 N N . HIS A 1 163 ? 19.567 -6.550 -15.969 1.00 88.75 163 HIS A N 1
ATOM 1337 C CA . HIS A 1 163 ? 20.291 -7.758 -15.580 1.00 88.75 163 HIS A CA 1
ATOM 1338 C C . HIS A 1 163 ? 20.596 -7.785 -14.074 1.00 88.75 163 HIS A C 1
ATOM 1340 O O . HIS A 1 163 ? 20.352 -8.790 -13.419 1.00 88.75 163 HIS A O 1
ATOM 1346 N N . GLU A 1 164 ? 21.084 -6.683 -13.497 1.00 90.81 164 GLU A N 1
ATOM 1347 C CA . GLU A 1 164 ? 21.329 -6.579 -12.049 1.00 90.81 164 GLU A CA 1
ATOM 1348 C C . GLU A 1 164 ? 20.053 -6.836 -11.238 1.00 90.81 164 GLU A C 1
ATOM 1350 O O . GLU A 1 164 ? 20.070 -7.622 -10.294 1.00 90.81 164 GLU A O 1
ATOM 1355 N N . LYS A 1 165 ? 18.927 -6.236 -11.645 1.00 85.38 165 LYS A N 1
ATOM 1356 C CA . LYS A 1 165 ? 17.648 -6.418 -10.955 1.00 85.38 165 LYS A CA 1
ATOM 1357 C C . LYS A 1 165 ? 17.101 -7.837 -11.107 1.00 85.38 165 LYS A C 1
ATOM 1359 O O . LYS A 1 165 ? 16.521 -8.365 -10.167 1.00 85.38 165 LYS A O 1
ATOM 1364 N N . GLN A 1 166 ? 17.296 -8.471 -12.264 1.00 84.12 166 GLN A N 1
ATOM 1365 C CA . GLN A 1 166 ? 16.945 -9.879 -12.474 1.00 84.12 166 GLN A CA 1
ATOM 1366 C C . GLN A 1 166 ? 17.741 -10.813 -11.558 1.00 84.12 166 GLN A C 1
ATOM 1368 O O . GLN A 1 166 ? 17.171 -11.770 -11.045 1.00 84.12 166 GLN A O 1
ATOM 1373 N N . GLU A 1 167 ? 19.025 -10.540 -11.329 1.00 86.12 167 GLU A N 1
ATOM 1374 C CA . GLU A 1 167 ? 19.843 -11.317 -10.391 1.00 86.12 167 GLU A CA 1
ATOM 1375 C C . GLU A 1 167 ? 19.446 -11.060 -8.928 1.00 86.12 167 GLU A C 1
ATOM 1377 O O . GLU A 1 167 ? 19.319 -12.011 -8.163 1.00 86.12 167 GLU A O 1
ATOM 1382 N N . GLU A 1 168 ? 19.159 -9.809 -8.548 1.00 82.88 168 GLU A N 1
ATOM 1383 C CA . GLU A 1 168 ? 18.636 -9.462 -7.214 1.00 82.88 168 GLU A CA 1
ATOM 1384 C C . GLU A 1 168 ? 17.326 -10.204 -6.914 1.00 82.88 168 GLU A C 1
ATOM 1386 O O . GLU A 1 168 ? 17.183 -10.824 -5.864 1.00 82.88 168 GLU A O 1
ATOM 1391 N N . MET A 1 169 ? 16.387 -10.206 -7.866 1.00 74.44 169 MET A N 1
ATOM 1392 C CA . MET A 1 169 ? 15.104 -10.895 -7.707 1.00 74.44 169 MET A CA 1
ATOM 1393 C C . MET A 1 169 ? 15.252 -12.417 -7.595 1.00 74.44 169 MET A C 1
ATOM 1395 O O . MET A 1 169 ? 14.429 -13.037 -6.938 1.00 74.44 169 MET A O 1
ATOM 1399 N N . LYS A 1 170 ? 16.283 -13.031 -8.194 1.00 73.44 170 LYS A N 1
ATOM 1400 C CA . LYS A 1 170 ? 16.566 -14.470 -8.017 1.00 73.44 170 LYS A CA 1
ATOM 1401 C C . LYS A 1 170 ? 17.136 -14.802 -6.637 1.00 73.44 170 LYS A C 1
ATOM 1403 O O . LYS A 1 170 ? 17.000 -15.938 -6.205 1.00 73.44 170 LYS A O 1
ATOM 1408 N N . GLY A 1 171 ? 17.814 -13.854 -5.988 1.00 60.12 171 GLY A N 1
ATOM 1409 C CA . GLY A 1 171 ? 18.421 -14.043 -4.666 1.00 60.12 171 GLY A CA 1
ATOM 1410 C C . GLY A 1 171 ? 17.453 -13.867 -3.494 1.00 60.12 171 GLY A C 1
ATOM 1411 O O . GLY A 1 171 ? 17.786 -14.265 -2.383 1.00 60.12 171 GLY A O 1
ATOM 1412 N N . ASN A 1 172 ? 16.276 -13.289 -3.744 1.00 53.16 172 ASN A N 1
ATOM 1413 C CA . ASN A 1 172 ? 15.233 -13.039 -2.745 1.00 53.16 172 ASN A CA 1
ATOM 1414 C C . ASN A 1 172 ? 14.104 -14.093 -2.773 1.00 53.16 172 ASN A C 1
ATOM 1416 O O . ASN A 1 172 ? 13.018 -13.821 -2.262 1.00 53.16 172 ASN A O 1
ATOM 1420 N N . VAL A 1 173 ? 14.342 -15.256 -3.396 1.00 43.72 173 VAL A N 1
ATOM 1421 C CA . VAL A 1 173 ? 13.424 -16.413 -3.445 1.00 43.72 173 VAL A CA 1
ATOM 1422 C C . VAL A 1 173 ? 13.973 -17.547 -2.594 1.00 43.72 173 VAL A C 1
ATOM 1424 O O . VAL A 1 173 ? 15.192 -17.812 -2.700 1.00 43.72 173 VAL A O 1
#

Foldseek 3Di:
DDDDDDDDDPPDDDDDPPPPPPPPPDQDPCLQCPPCPPPVGPHPVVVVVVVVCPPPDDDDDDDDDDDPDDDCPDPVCVVPQAFDPQADAPPQADRVPPLDGRQGRHDDPCADPVRDHPLDDPDPLVVLLVVLCVVPPPDDLVPDDPVVNVSVVVNVVSVVVVVVVVVVSVVVD

Secondary structure (DSSP, 8-state):
------------------------PPPPTTGGGS-TTTTSS-S--HHHHHHHHTTPPP--------SS---TT-TTTTTTS---TT--TTSSS-SS-SS-SS-BTB--TTB-TTS-B--S---HHHHHHHHHHHHHTT--GGGS-HHHHHHHHHHHHHHHHHHHHHHHHHHT-

Sequence (173 aa):
MKIRILVWLMSGLLLPLTAWTQSADKAPDNWHHLDSRQDGFNGISTEQMYQFLKGRTPQTVVVAVIDSGVDCEHEDLQDVIWVNEDEIPDNGRDDDGNGYVDDVHGWNFIGGKDGKNVHFDQLELTRLYVHYRKKFEGKDPETLKKKERKEYERYKDLEKKLHEKQEEMKGNV

Radius of gyration: 32.95 Å; chains: 1; bounding box: 86×95×61 Å